Protein AF-A0A952ADC8-F1 (afdb_monomer_lite)

Secondary structure (DSSP, 8-state):
-EEEEEE-TT-SSHHHHHHIIIIIS--EEEEEETT----TT---

Foldseek 3Di:
DEEEQEDDVPDDCSVVVVCCCCPVVVHHYDYHYPPDDDPVVDDD

pLDDT: mean 96.01, std 3.64, range [78.56, 98.5]

Radius of gyration: 10.8 Å; chains: 1; bounding box: 22×21×29 Å

Structure (mmCIF, N/CA/C/O backbone):
data_AF-A0A952ADC8-F1
#
_entry.id   AF-A0A952ADC8-F1
#
loop_
_atom_site.group_PDB
_atom_site.id
_atom_site.type_symbol
_atom_site.label_atom_id
_atom_site.label_alt_id
_atom_site.label_comp_id
_atom_site.label_asym_id
_atom_site.label_entity_id
_atom_site.label_seq_id
_atom_site.pdbx_PDB_ins_code
_atom_site.Cartn_x
_atom_site.Cartn_y
_atom_site.Cartn_z
_atom_site.occupancy
_atom_site.B_iso_or_equiv
_atom_site.auth_seq_id
_atom_site.auth_comp_id
_atom_site.auth_asym_id
_atom_site.auth_atom_id
_atom_site.pdbx_PDB_model_num
ATOM 1 N N . MET A 1 1 ? -9.588 2.875 13.571 1.00 86.38 1 MET A N 1
ATOM 2 C CA . MET A 1 1 ? -8.278 2.453 13.034 1.00 86.38 1 MET A CA 1
ATOM 3 C C . MET A 1 1 ? -8.313 2.675 11.540 1.00 86.38 1 MET A C 1
ATOM 5 O O . MET A 1 1 ? -9.247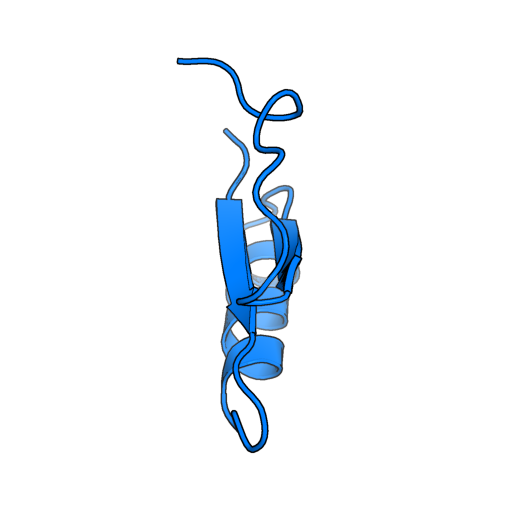 2.192 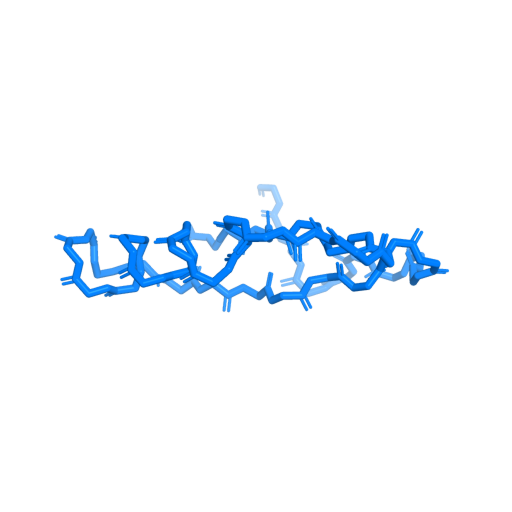10.909 1.00 86.38 1 MET A O 1
ATOM 9 N N . LYS A 1 2 ? -7.359 3.447 11.026 1.00 92.19 2 LYS A N 1
ATOM 10 C CA . LYS A 1 2 ? -7.263 3.846 9.622 1.00 92.19 2 LYS A CA 1
ATOM 11 C C . LYS A 1 2 ? -6.055 3.155 9.003 1.00 92.19 2 LYS A C 1
ATOM 13 O O . LYS A 1 2 ? -5.007 3.095 9.644 1.00 92.19 2 LYS A O 1
ATOM 18 N N . PHE A 1 3 ? -6.200 2.647 7.788 1.00 96.56 3 PHE A N 1
ATOM 19 C CA . PHE A 1 3 ? -5.110 2.022 7.047 1.00 96.56 3 PHE A CA 1
ATOM 20 C C . PHE A 1 3 ? -4.591 2.964 5.967 1.00 96.56 3 PHE A C 1
ATOM 22 O O . PHE A 1 3 ? -5.369 3.609 5.273 1.00 96.56 3 PHE A O 1
ATOM 29 N N . GLY A 1 4 ? -3.272 3.040 5.825 1.00 96.81 4 GLY A N 1
ATOM 30 C CA . GLY A 1 4 ? -2.627 3.674 4.681 1.00 96.81 4 GLY A CA 1
ATOM 31 C C . GLY A 1 4 ? -2.143 2.606 3.707 1.00 96.81 4 GLY A C 1
ATOM 32 O O . GLY A 1 4 ? -1.415 1.705 4.119 1.00 96.81 4 GLY A O 1
ATOM 33 N N . VAL A 1 5 ? -2.518 2.706 2.433 1.00 97.75 5 VAL A N 1
ATOM 34 C CA . VAL A 1 5 ? -2.016 1.832 1.362 1.00 97.75 5 VAL A CA 1
ATOM 35 C C . VAL A 1 5 ? -1.101 2.653 0.469 1.00 97.75 5 VAL A C 1
ATOM 37 O O . VAL A 1 5 ? -1.548 3.584 -0.195 1.00 97.75 5 VAL A O 1
ATOM 40 N N . VAL A 1 6 ? 0.194 2.335 0.468 1.00 97.50 6 VAL A N 1
ATOM 41 C CA . VAL A 1 6 ? 1.184 3.080 -0.319 1.00 97.50 6 VAL A CA 1
ATOM 42 C C . VAL A 1 6 ? 1.169 2.617 -1.772 1.00 97.50 6 VAL A C 1
ATOM 44 O O . VAL A 1 6 ? 1.334 1.434 -2.059 1.00 97.50 6 VAL A O 1
ATOM 47 N N . VAL A 1 7 ? 1.026 3.571 -2.686 1.00 98.12 7 VAL A N 1
ATOM 48 C CA . VAL A 1 7 ? 0.962 3.370 -4.132 1.00 98.12 7 VAL A CA 1
ATOM 49 C C . VAL A 1 7 ? 2.273 3.808 -4.777 1.00 98.12 7 VAL A C 1
ATOM 51 O O . VAL A 1 7 ? 2.656 4.981 -4.716 1.00 98.12 7 VAL A O 1
ATOM 54 N N . PHE A 1 8 ? 2.940 2.871 -5.451 1.00 97.75 8 PHE A N 1
ATOM 55 C CA . PHE A 1 8 ? 4.095 3.129 -6.318 1.00 97.75 8 PHE A CA 1
ATOM 56 C C . PHE A 1 8 ? 3.694 3.116 -7.805 1.00 97.75 8 PHE A C 1
ATOM 58 O O . PHE A 1 8 ? 2.711 2.457 -8.158 1.00 97.75 8 PHE A O 1
ATOM 65 N N . PRO A 1 9 ? 4.454 3.773 -8.707 1.00 97.69 9 PRO A N 1
ATOM 66 C CA . PRO A 1 9 ? 4.209 3.694 -10.1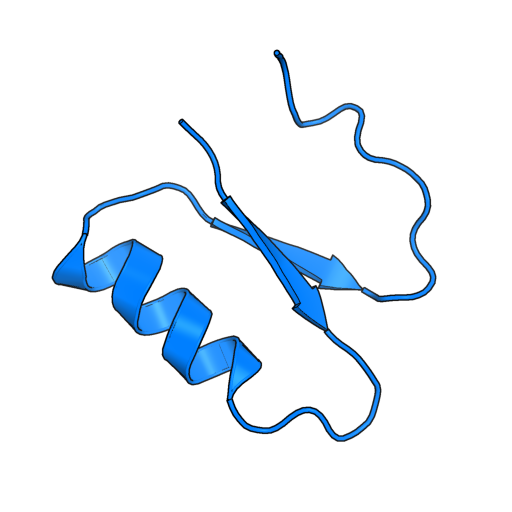44 1.00 97.69 9 PRO A CA 1
ATOM 67 C C . PRO A 1 9 ? 4.261 2.235 -10.616 1.00 97.69 9 PRO A C 1
ATOM 69 O O . PRO A 1 9 ? 5.258 1.551 -10.396 1.00 97.69 9 PRO A O 1
ATOM 72 N N . GLY A 1 10 ? 3.191 1.767 -11.260 1.00 96.25 10 GLY A N 1
ATOM 73 C CA . GLY A 1 10 ? 3.082 0.379 -11.722 1.00 96.25 10 GLY A CA 1
ATOM 74 C C . GLY A 1 10 ? 2.668 -0.631 -10.648 1.00 96.25 10 GLY A C 1
ATOM 75 O O . GLY A 1 10 ? 2.732 -1.830 -10.911 1.00 96.25 10 GLY A O 1
ATOM 76 N N . SER A 1 11 ? 2.237 -0.181 -9.463 1.00 96.06 11 SER A N 1
ATOM 77 C CA . SER A 1 11 ? 1.587 -1.081 -8.504 1.00 96.06 11 SER A CA 1
ATOM 78 C C . SER A 1 11 ? 0.309 -1.658 -9.114 1.00 96.06 11 SER A C 1
ATOM 80 O O . SER A 1 11 ? -0.392 -0.991 -9.881 1.00 96.06 11 SER A O 1
ATOM 82 N N . ASN A 1 12 ? 0.073 -2.937 -8.832 1.00 95.75 12 ASN A N 1
ATOM 83 C CA . ASN A 1 12 ? -1.033 -3.693 -9.409 1.00 95.75 12 ASN A CA 1
ATOM 84 C C . ASN A 1 12 ? -2.111 -4.019 -8.361 1.00 95.75 12 ASN A C 1
ATOM 86 O O . ASN A 1 12 ? -3.297 -3.865 -8.628 1.00 95.75 12 ASN A O 1
ATOM 90 N N . CYS A 1 13 ? -1.694 -4.440 -7.162 1.00 97.50 13 CYS A N 1
ATOM 91 C CA . CYS A 1 13 ? -2.588 -4.976 -6.125 1.00 97.50 13 CYS A CA 1
ATOM 92 C C . CYS A 1 13 ? -2.989 -3.965 -5.039 1.00 97.50 13 CYS A C 1
ATOM 94 O O . CYS A 1 13 ? -3.688 -4.303 -4.094 1.00 97.50 13 CYS A O 1
ATOM 96 N N . ASP A 1 14 ? -2.556 -2.718 -5.138 1.00 97.81 14 ASP A N 1
ATOM 97 C CA . ASP A 1 14 ? -2.902 -1.623 -4.231 1.00 97.81 14 ASP A CA 1
ATOM 98 C C . ASP A 1 14 ? -4.419 -1.368 -4.182 1.00 97.81 14 ASP A C 1
ATOM 100 O O . ASP A 1 14 ? -4.969 -1.156 -3.102 1.00 97.81 14 ASP A O 1
ATOM 104 N N . ARG A 1 15 ? -5.120 -1.504 -5.315 1.00 96.69 15 ARG A N 1
ATOM 105 C CA . ARG A 1 15 ? -6.593 -1.460 -5.360 1.00 96.69 15 ARG A CA 1
ATOM 106 C C . ARG A 1 15 ? -7.254 -2.702 -4.762 1.00 96.69 15 ARG A C 1
ATOM 108 O O . ARG A 1 15 ? -8.288 -2.567 -4.115 1.00 96.69 15 ARG A O 1
ATOM 115 N N . ASP A 1 16 ? -6.651 -3.879 -4.919 1.00 98.38 16 ASP A N 1
ATOM 116 C CA . ASP A 1 16 ? -7.165 -5.111 -4.304 1.00 98.38 16 ASP A CA 1
ATOM 117 C C . ASP A 1 16 ? -7.103 -5.006 -2.775 1.00 98.38 16 ASP A C 1
ATOM 119 O O . ASP A 1 16 ? -8.051 -5.358 -2.073 1.00 98.38 16 ASP A O 1
ATOM 123 N N . ILE A 1 17 ? -6.007 -4.446 -2.254 1.00 98.00 17 ILE A N 1
ATOM 124 C CA . ILE A 1 17 ? -5.841 -4.192 -0.822 1.00 98.00 17 ILE A CA 1
ATOM 125 C C . ILE A 1 17 ? -6.822 -3.128 -0.327 1.00 98.00 17 ILE A C 1
ATOM 127 O O . ILE A 1 17 ? -7.426 -3.325 0.727 1.00 98.00 17 ILE A O 1
ATOM 131 N N . GLN A 1 18 ? -7.019 -2.035 -1.072 1.00 98.19 18 GLN A N 1
ATOM 132 C CA . GLN A 1 18 ? -8.049 -1.051 -0.735 1.00 98.19 18 GLN A CA 1
ATOM 133 C C . GLN A 1 18 ? -9.420 -1.724 -0.616 1.00 98.19 18 GLN A C 1
ATOM 135 O O . GLN A 1 18 ? -10.092 -1.569 0.402 1.00 98.19 18 GLN A O 1
ATOM 140 N N . TYR A 1 19 ? -9.800 -2.519 -1.620 1.00 98.31 19 TYR A N 1
ATOM 141 C CA . TYR A 1 19 ? -11.090 -3.194 -1.648 1.00 98.31 19 TYR A CA 1
ATOM 142 C C . TYR A 1 19 ? -11.270 -4.135 -0.455 1.00 98.31 19 TYR A C 1
ATOM 144 O O . TYR A 1 19 ? -12.291 -4.050 0.223 1.00 98.31 19 TYR A O 1
ATOM 152 N N . ALA A 1 20 ? -10.284 -4.990 -0.169 1.00 98.50 20 ALA A N 1
ATOM 153 C CA . ALA A 1 20 ? -10.359 -5.939 0.939 1.00 98.50 20 ALA A CA 1
ATOM 154 C C . ALA A 1 20 ? -10.487 -5.229 2.300 1.00 98.50 20 ALA A C 1
ATOM 156 O O . ALA A 1 20 ? -11.267 -5.628 3.165 1.00 98.50 20 ALA A O 1
ATOM 157 N N . LEU A 1 21 ? -9.744 -4.139 2.498 1.00 98.12 21 LEU A N 1
ATOM 158 C CA . LEU A 1 21 ? -9.796 -3.365 3.736 1.00 98.12 21 LEU A CA 1
ATOM 159 C C . LEU A 1 21 ? -11.126 -2.605 3.893 1.00 98.12 21 LEU A C 1
ATOM 161 O O . LEU A 1 21 ? -11.702 -2.612 4.984 1.00 98.12 21 LEU A O 1
ATOM 165 N N . GLU A 1 22 ? -11.625 -1.970 2.830 1.00 97.94 22 GLU A N 1
ATOM 166 C CA . GLU A 1 22 ? -12.865 -1.183 2.867 1.00 97.94 22 GLU A CA 1
ATOM 167 C C . GLU A 1 22 ? -14.118 -2.063 2.898 1.00 97.94 22 GLU A C 1
ATOM 169 O O . GLU A 1 22 ? -15.003 -1.823 3.713 1.00 97.94 22 GLU A O 1
ATOM 174 N N . ASN A 1 23 ? -14.204 -3.088 2.048 1.00 98.06 23 ASN A N 1
ATOM 175 C CA . ASN A 1 23 ? -15.446 -3.833 1.811 1.00 98.06 23 ASN A CA 1
ATOM 176 C C . ASN A 1 23 ? -15.540 -5.098 2.664 1.00 98.06 23 ASN A C 1
ATOM 178 O O . ASN A 1 23 ? -16.581 -5.355 3.268 1.00 98.06 23 ASN A O 1
ATOM 182 N N . ASP A 1 24 ? -14.454 -5.867 2.765 1.00 98.31 24 ASP A N 1
ATOM 183 C CA . ASP A 1 24 ? -14.487 -7.119 3.527 1.00 98.31 24 ASP A CA 1
ATOM 184 C C . ASP A 1 24 ? -14.304 -6.842 5.025 1.00 98.31 24 ASP A C 1
ATOM 186 O O . ASP A 1 24 ? -14.961 -7.446 5.875 1.00 98.31 24 ASP A O 1
ATOM 190 N N . LEU A 1 25 ? -13.430 -5.887 5.365 1.00 97.81 25 LEU A N 1
ATOM 191 C CA . LEU A 1 25 ? -13.078 -5.570 6.753 1.00 97.81 25 LEU A CA 1
ATOM 192 C C . LEU A 1 25 ? -13.747 -4.302 7.305 1.00 97.81 25 LEU A C 1
ATOM 194 O O . LEU A 1 25 ? -13.620 -4.037 8.509 1.00 97.81 25 LEU A O 1
ATOM 198 N N . ASN A 1 26 ? -14.484 -3.552 6.476 1.00 97.75 26 ASN A N 1
ATOM 199 C CA . ASN A 1 26 ? -15.193 -2.324 6.858 1.00 97.75 26 ASN A CA 1
ATOM 200 C C . ASN A 1 26 ? -14.286 -1.319 7.590 1.00 97.75 26 ASN A C 1
ATOM 202 O O . ASN A 1 26 ? -14.619 -0.815 8.671 1.00 97.75 26 ASN A O 1
ATOM 206 N N . LYS A 1 27 ? -13.086 -1.082 7.047 1.00 97.31 27 LYS A N 1
ATOM 207 C CA . LYS A 1 27 ? -12.096 -0.143 7.592 1.00 97.31 27 LYS A CA 1
ATOM 208 C C . LYS A 1 27 ? -11.941 1.078 6.703 1.00 97.31 27 LYS A C 1
ATOM 210 O O . LYS A 1 27 ? -12.050 1.001 5.489 1.00 97.31 27 LYS A O 1
ATOM 215 N N . GLU A 1 28 ? -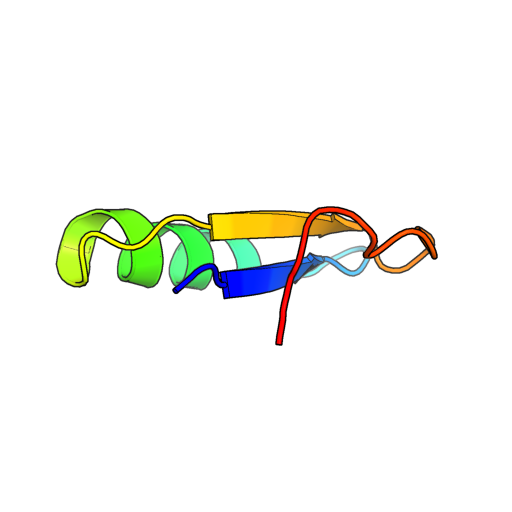11.636 2.206 7.335 1.00 96.69 28 GLU A N 1
ATOM 216 C CA . GLU A 1 28 ? -11.248 3.420 6.622 1.00 96.69 28 GLU A CA 1
ATOM 217 C C . GLU A 1 28 ? -9.846 3.236 6.027 1.00 96.69 28 GLU A C 1
ATOM 219 O O . GLU A 1 28 ? -8.906 2.868 6.746 1.00 96.69 28 GLU A O 1
ATOM 224 N N . VAL A 1 29 ? -9.707 3.507 4.729 1.00 97.69 29 VAL A N 1
ATOM 225 C CA . VAL A 1 29 ? -8.453 3.377 3.983 1.00 97.69 29 VAL A CA 1
ATOM 226 C C . VAL A 1 29 ? -8.112 4.694 3.306 1.00 97.69 29 VAL A C 1
ATOM 228 O O . VAL A 1 29 ? -8.973 5.355 2.735 1.00 97.69 29 VAL A O 1
ATOM 231 N N . ILE A 1 30 ? -6.836 5.066 3.354 1.00 97.12 30 ILE A N 1
ATOM 232 C CA . ILE A 1 30 ? -6.278 6.170 2.584 1.00 97.12 30 ILE A CA 1
ATOM 233 C C . ILE A 1 30 ? -5.222 5.623 1.629 1.00 97.12 30 ILE A C 1
ATOM 235 O O . ILE A 1 30 ? -4.266 4.969 2.051 1.00 97.12 30 ILE A O 1
ATOM 239 N N . MET A 1 31 ? -5.368 5.940 0.347 1.00 97.12 31 MET A N 1
ATOM 240 C CA . MET A 1 31 ? -4.352 5.658 -0.663 1.00 97.12 31 MET A CA 1
ATOM 241 C C . MET A 1 31 ? -3.269 6.738 -0.598 1.00 97.12 31 MET A C 1
ATOM 243 O O . MET A 1 31 ? -3.560 7.923 -0.741 1.00 97.1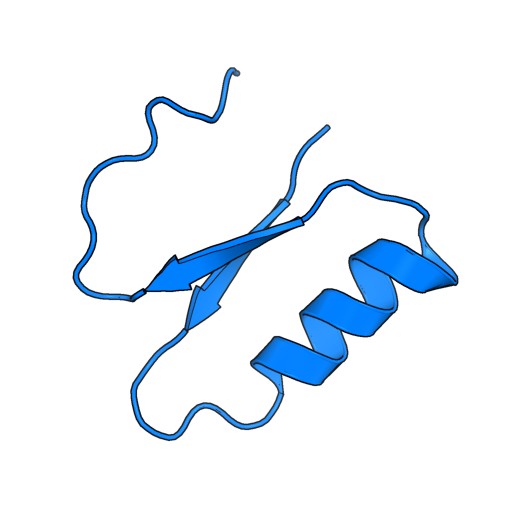2 31 MET A O 1
ATOM 247 N N . LEU A 1 32 ? -2.025 6.334 -0.367 1.00 97.38 32 LEU A N 1
ATOM 248 C CA . LEU A 1 32 ? -0.886 7.224 -0.160 1.00 97.38 32 LEU A CA 1
ATOM 249 C C . LEU A 1 32 ? 0.048 7.147 -1.357 1.00 97.38 32 LEU A C 1
ATOM 251 O O . LEU A 1 32 ? 0.605 6.090 -1.644 1.00 97.38 32 LEU A O 1
ATOM 255 N N . TRP A 1 33 ? 0.273 8.255 -2.054 1.00 97.12 33 TRP A N 1
ATOM 256 C CA . TRP A 1 33 ? 1.259 8.259 -3.125 1.00 97.12 33 TRP A CA 1
ATOM 257 C C . TRP A 1 33 ? 2.677 8.174 -2.552 1.00 97.12 33 TRP A C 1
ATOM 259 O O . TRP A 1 33 ? 3.020 8.909 -1.633 1.00 97.12 33 TRP A O 1
ATOM 269 N N . HIS A 1 34 ? 3.540 7.322 -3.118 1.00 96.94 34 HIS A N 1
ATOM 270 C CA . HIS A 1 34 ? 4.885 7.062 -2.575 1.00 96.94 34 HIS A CA 1
ATOM 271 C C . HIS A 1 34 ? 5.809 8.292 -2.432 1.00 96.94 34 HIS A C 1
ATOM 273 O O . HIS A 1 34 ? 6.854 8.193 -1.791 1.00 96.94 34 HIS A O 1
ATOM 279 N N . LYS A 1 35 ? 5.481 9.432 -3.060 1.00 97.75 35 LYS A N 1
ATOM 280 C CA . LYS A 1 35 ? 6.245 10.688 -2.931 1.00 97.75 35 LYS A CA 1
ATOM 281 C C . LYS A 1 35 ? 5.659 11.666 -1.916 1.00 97.75 35 LYS A C 1
ATOM 283 O O . LYS A 1 35 ? 6.339 12.641 -1.588 1.00 97.75 35 LYS A O 1
ATOM 288 N N . ASP A 1 36 ? 4.452 11.417 -1.425 1.00 96.25 36 ASP A N 1
ATOM 289 C CA . ASP A 1 36 ? 3.837 12.249 -0.402 1.00 96.25 36 ASP A CA 1
ATOM 290 C C . ASP A 1 36 ? 4.503 11.966 0.948 1.00 96.25 36 ASP A C 1
ATOM 292 O O . ASP A 1 36 ? 4.869 10.835 1.265 1.00 96.25 36 ASP A O 1
ATOM 296 N N . LYS A 1 37 ? 4.717 13.022 1.735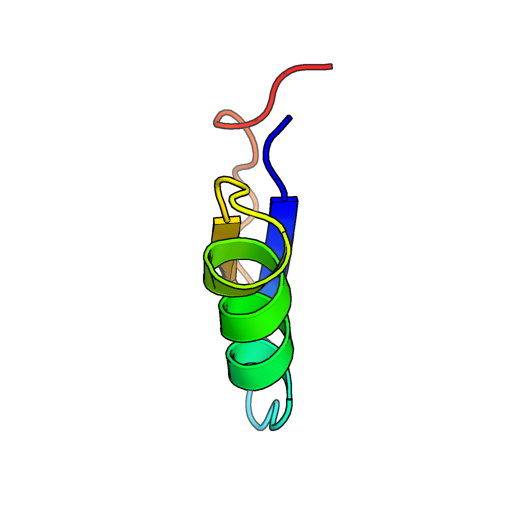 1.00 95.56 37 LYS A N 1
ATOM 297 C CA . LYS A 1 37 ? 5.430 12.946 3.024 1.00 95.56 37 LYS A CA 1
ATOM 298 C C . LYS A 1 37 ? 4.548 13.276 4.221 1.00 95.56 37 LYS A C 1
ATOM 300 O O . LYS A 1 37 ? 4.978 13.093 5.356 1.00 95.56 37 LYS A O 1
ATOM 305 N N . ASP A 1 38 ? 3.357 13.805 3.969 1.00 94.94 38 ASP A N 1
ATOM 306 C CA . ASP A 1 38 ? 2.428 14.187 5.018 1.00 94.94 38 ASP A CA 1
ATOM 307 C C . ASP A 1 38 ? 1.596 12.976 5.452 1.00 94.94 38 ASP A C 1
ATOM 309 O O . ASP A 1 38 ? 0.865 12.385 4.659 1.00 94.94 38 ASP A O 1
ATOM 313 N N . LEU A 1 39 ? 1.722 12.616 6.727 1.00 94.44 39 LEU A N 1
ATOM 314 C CA . LEU A 1 39 ? 0.943 11.564 7.380 1.00 94.44 39 LEU A CA 1
ATOM 315 C C . LEU A 1 39 ? 0.108 12.116 8.543 1.00 94.44 39 LEU A C 1
ATOM 317 O O . LEU A 1 39 ? -0.403 11.342 9.347 1.00 94.44 39 LEU A O 1
ATOM 321 N N . SER A 1 40 ? -0.058 13.441 8.638 1.00 94.69 40 SER A N 1
ATOM 322 C CA . SER A 1 40 ? -0.781 14.118 9.728 1.00 94.69 40 SER A CA 1
ATOM 323 C C . SER A 1 40 ? -2.239 13.667 9.892 1.00 94.69 40 SER A C 1
ATOM 325 O O . SER A 1 40 ? -2.822 13.817 10.961 1.00 94.69 40 SER A O 1
ATOM 327 N N . MET A 1 41 ? -2.820 13.055 8.859 1.00 92.56 41 MET A N 1
ATOM 328 C CA . MET A 1 41 ? -4.153 12.443 8.884 1.00 92.56 41 MET A CA 1
ATOM 329 C C . MET A 1 41 ? -4.255 11.129 9.688 1.00 92.56 41 MET A C 1
ATOM 331 O O . MET A 1 41 ? -5.358 10.579 9.802 1.00 92.56 41 MET A O 1
ATOM 335 N N . PHE A 1 42 ? -3.136 10.606 10.202 1.00 93.94 42 PHE A N 1
ATOM 336 C CA . PHE A 1 42 ? -3.067 9.428 11.069 1.00 93.94 42 PHE A CA 1
ATOM 337 C C . PHE A 1 42 ? -2.696 9.826 12.504 1.00 93.94 42 PHE A C 1
ATOM 339 O O . PHE A 1 42 ? -1.837 10.675 12.725 1.00 93.94 42 PHE A O 1
ATOM 346 N N . SER A 1 43 ? -3.320 9.170 13.484 1.00 88.19 43 SER A N 1
ATOM 347 C CA . SER A 1 43 ? -3.021 9.308 14.914 1.00 88.19 43 SER A CA 1
ATOM 348 C C . SER A 1 43 ? -2.608 7.957 15.502 1.00 88.19 43 SER A C 1
ATOM 350 O O . SER A 1 43 ? -3.180 6.934 15.110 1.00 88.19 43 SER A O 1
ATOM 352 N N . THR A 1 44 ? -1.656 7.964 16.437 1.00 78.56 44 THR A N 1
ATOM 353 C CA . THR A 1 44 ? -1.218 6.777 17.196 1.00 78.56 44 THR A CA 1
ATOM 354 C C . THR A 1 44 ? -2.154 6.475 18.358 1.00 78.56 44 THR A C 1
ATOM 356 O O . THR A 1 44 ? -2.610 7.445 19.004 1.00 78.56 44 THR A O 1
#

Sequence (44 aa):
MKFGVVVFPGSNCDRDIQYALENDLNKEVIMLWHKDKDLSMFST